Protein AF-A0A967Y3T4-F1 (afdb_monomer_lite)

Foldseek 3Di:
DPPQDQDPPVPAARVVVLVVVVVCLVPDDPPPCQVCLVVVLVVCVRHVVCVVSRPRPPPPPPDDD

Secondary structure (DSSP, 8-state):
---------TTS--HHHHHHHHHHHHHSPTTTTGGGGGGHHHHHHH-GGGGGT-TT---------

pLDDT: mean 71.35, std 14.41, range [40.78, 89.75]

Radius of gyration: 13.79 Å; chains: 1; bounding box: 36×32×30 Å

Sequence (65 aa):
MLMGGSAADDGVPYQPFVEMLDHLFAASAPGSLDHLVDGAVELTRLAPDLARHLPGVRVADEQTG

Structure (mmCIF, N/CA/C/O backbone):
data_AF-A0A967Y3T4-F1
#
_entry.id   AF-A0A967Y3T4-F1
#
loop_
_atom_site.group_PDB
_atom_site.id
_atom_site.type_symbol
_atom_site.label_atom_id
_atom_site.label_alt_id
_atom_site.label_comp_id
_atom_site.label_asym_id
_atom_site.label_entity_id
_atom_site.label_seq_id
_atom_site.pdbx_PDB_ins_code
_atom_site.Cartn_x
_atom_site.Cartn_y
_atom_site.Cartn_z
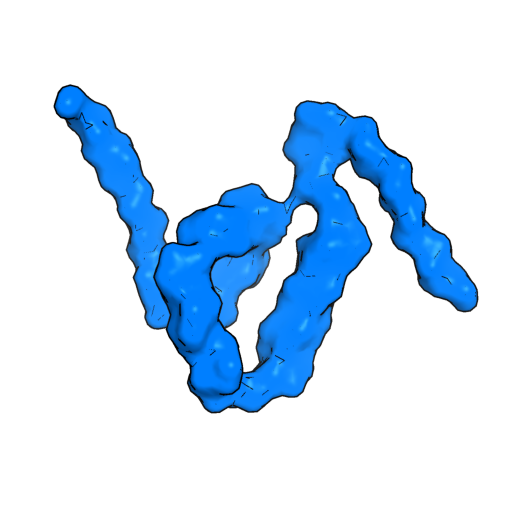_atom_site.occupancy
_atom_site.B_iso_or_equiv
_atom_site.auth_seq_id
_atom_site.auth_comp_id
_atom_site.auth_asym_id
_atom_site.auth_atom_id
_atom_site.pdbx_PDB_model_num
ATOM 1 N N . MET A 1 1 ? 18.191 16.492 -6.349 1.00 40.78 1 MET A N 1
ATOM 2 C CA . MET A 1 1 ? 18.120 16.419 -4.875 1.00 40.78 1 MET A CA 1
ATOM 3 C C . MET A 1 1 ? 16.646 16.310 -4.532 1.00 40.78 1 MET A C 1
ATOM 5 O O . MET A 1 1 ? 15.929 17.269 -4.779 1.00 40.78 1 MET A O 1
ATOM 9 N N . LEU A 1 2 ? 16.171 15.140 -4.105 1.00 47.38 2 LEU A N 1
ATOM 10 C CA . LEU A 1 2 ? 14.783 14.986 -3.671 1.00 47.38 2 LEU A CA 1
ATOM 11 C C . LEU A 1 2 ? 14.715 15.464 -2.214 1.00 47.38 2 LEU A C 1
ATOM 13 O O . LEU A 1 2 ? 15.115 14.740 -1.308 1.00 47.38 2 LEU A O 1
ATOM 17 N N . MET A 1 3 ? 14.333 16.727 -2.000 1.00 53.16 3 MET A N 1
ATOM 18 C CA . MET A 1 3 ? 14.010 17.223 -0.661 1.00 53.16 3 MET A CA 1
ATOM 19 C C . MET A 1 3 ? 12.615 16.708 -0.298 1.00 53.16 3 MET A C 1
ATOM 21 O O . MET A 1 3 ? 11.618 17.326 -0.660 1.00 53.16 3 MET A O 1
ATOM 25 N N . GLY A 1 4 ? 12.549 15.572 0.397 1.00 49.09 4 GLY A N 1
ATOM 26 C CA . GLY A 1 4 ? 11.340 15.156 1.100 1.00 49.09 4 GLY A CA 1
ATOM 27 C C . GLY A 1 4 ? 11.139 16.083 2.294 1.00 49.09 4 GLY A C 1
ATOM 28 O O . GLY A 1 4 ? 11.852 15.976 3.291 1.00 49.09 4 GLY A O 1
ATOM 29 N N . GLY A 1 5 ? 10.234 17.051 2.164 1.00 51.53 5 GLY A N 1
ATOM 30 C CA . GLY A 1 5 ? 9.856 17.930 3.263 1.00 51.53 5 GLY A CA 1
ATOM 31 C C . GLY A 1 5 ? 9.205 17.111 4.372 1.00 51.53 5 GLY A C 1
ATOM 32 O O . GLY A 1 5 ? 8.120 16.570 4.187 1.00 51.53 5 GLY A O 1
ATOM 33 N N . SER A 1 6 ? 9.868 17.019 5.525 1.00 52.88 6 SER A N 1
ATOM 34 C CA . SER A 1 6 ? 9.272 16.483 6.748 1.00 52.88 6 SER A CA 1
ATOM 35 C C . SER A 1 6 ? 8.366 17.548 7.359 1.00 52.88 6 SER A C 1
ATOM 37 O O . SER A 1 6 ? 8.756 18.268 8.276 1.00 52.88 6 SER A O 1
ATOM 39 N N . ALA A 1 7 ? 7.179 17.725 6.782 1.00 53.72 7 ALA A N 1
ATOM 40 C CA . ALA A 1 7 ? 6.098 18.402 7.475 1.00 53.72 7 ALA A CA 1
ATOM 41 C C . ALA A 1 7 ? 5.440 17.357 8.379 1.00 53.72 7 ALA A C 1
ATOM 43 O O . ALA A 1 7 ? 4.766 16.448 7.895 1.00 53.72 7 ALA A O 1
ATOM 44 N N . ALA A 1 8 ? 5.690 17.456 9.684 1.00 55.03 8 ALA A N 1
ATOM 45 C CA . ALA A 1 8 ? 4.843 16.823 10.684 1.00 55.03 8 ALA A CA 1
ATOM 46 C C . ALA A 1 8 ? 3.501 17.571 10.670 1.00 55.03 8 ALA A C 1
ATOM 48 O O . ALA A 1 8 ? 3.297 18.517 11.421 1.00 55.03 8 ALA A O 1
ATOM 49 N N . ASP A 1 9 ? 2.647 17.226 9.711 1.00 56.91 9 ASP A N 1
ATOM 50 C CA . ASP A 1 9 ? 1.247 17.625 9.705 1.00 56.91 9 ASP A CA 1
ATOM 51 C C . ASP A 1 9 ? 0.522 16.635 10.628 1.00 56.91 9 ASP A C 1
ATOM 53 O O . ASP A 1 9 ? 0.572 15.427 10.389 1.00 56.91 9 ASP A O 1
ATOM 57 N N . ASP A 1 10 ? -0.065 17.131 11.723 1.00 56.28 10 ASP A N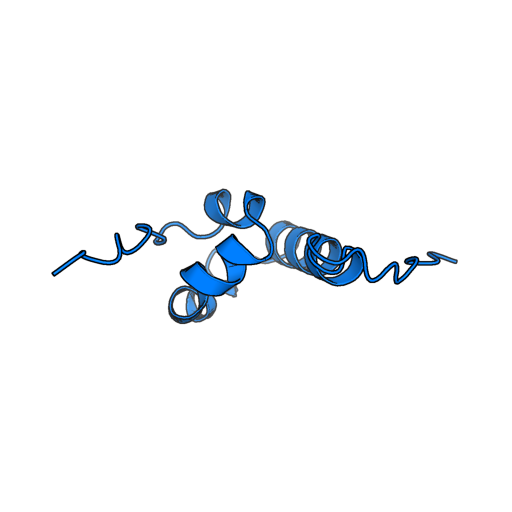 1
ATOM 58 C CA . ASP A 1 10 ? -0.550 16.391 12.912 1.00 56.28 10 ASP A CA 1
ATOM 59 C C . ASP A 1 10 ? -1.676 15.352 12.655 1.00 56.28 10 ASP A C 1
ATOM 61 O O . ASP A 1 10 ? -2.327 14.866 13.581 1.00 56.28 10 ASP A O 1
ATOM 65 N N . GLY A 1 11 ? -1.910 14.969 11.401 1.00 58.38 11 GLY A N 1
ATOM 66 C CA . GLY A 1 11 ? -2.821 13.895 11.009 1.00 58.38 11 GLY A CA 1
ATOM 67 C C . GLY A 1 11 ? -2.460 13.191 9.699 1.00 58.38 11 GLY A C 1
ATOM 68 O O . GLY A 1 11 ? -3.227 12.337 9.254 1.00 58.38 11 GLY A O 1
ATOM 69 N N . VAL A 1 12 ? -1.325 13.524 9.071 1.00 64.06 12 VAL A N 1
ATOM 70 C CA . VAL A 1 12 ? -0.919 12.946 7.784 1.00 64.06 12 VAL A CA 1
ATOM 71 C C . VAL A 1 12 ? 0.298 12.045 7.995 1.00 64.06 12 VAL A C 1
ATOM 73 O O . VAL A 1 12 ? 1.291 12.481 8.584 1.00 64.06 12 VAL A O 1
ATOM 76 N N . PRO A 1 13 ? 0.268 10.786 7.521 1.00 66.69 13 PRO A N 1
ATOM 77 C CA . PRO A 1 13 ? 1.428 9.914 7.605 1.00 66.69 13 PRO A CA 1
ATOM 78 C C . PRO A 1 13 ? 2.626 10.549 6.892 1.00 66.69 13 PRO A C 1
ATOM 80 O O . PRO A 1 13 ? 2.489 11.177 5.836 1.00 66.69 13 PRO A O 1
ATOM 83 N N . TYR A 1 14 ? 3.807 10.370 7.487 1.00 77.69 14 TYR A N 1
ATOM 84 C CA . TYR A 1 14 ? 5.071 10.912 6.996 1.00 77.69 14 TYR A CA 1
ATOM 85 C C . TYR A 1 14 ? 5.300 10.509 5.530 1.00 77.69 14 TYR A C 1
ATOM 87 O O . TYR A 1 14 ? 5.635 9.362 5.229 1.00 77.69 14 TYR A O 1
ATOM 95 N N . GLN A 1 15 ? 5.109 11.467 4.618 1.00 82.31 15 GLN A N 1
ATOM 96 C CA . GLN A 1 15 ? 5.042 11.224 3.172 1.00 82.31 15 GLN A CA 1
ATOM 97 C C . GLN A 1 15 ? 6.240 10.454 2.598 1.00 82.31 15 GLN A C 1
ATOM 99 O O . GLN A 1 15 ? 6.009 9.493 1.867 1.00 82.31 15 GLN A O 1
ATOM 104 N N . PRO A 1 16 ? 7.502 10.755 2.968 1.00 84.31 16 PRO A N 1
ATOM 105 C CA . PRO A 1 16 ? 8.648 10.019 2.432 1.00 84.31 16 PRO A CA 1
ATOM 106 C C . PRO A 1 16 ? 8.606 8.517 2.735 1.00 84.31 16 PRO A C 1
ATOM 108 O O . PRO A 1 16 ? 9.126 7.709 1.968 1.00 84.31 16 PRO A O 1
ATOM 111 N N . PHE A 1 17 ? 7.986 8.123 3.849 1.00 82.00 17 PHE A N 1
ATOM 112 C CA . PHE A 1 17 ? 7.817 6.715 4.190 1.00 82.00 17 PHE A CA 1
ATOM 113 C C . PHE A 1 17 ? 6.738 6.046 3.332 1.00 82.00 17 PHE A C 1
ATOM 115 O O . PHE A 1 17 ? 6.948 4.932 2.856 1.00 82.00 17 PHE A O 1
ATOM 122 N N . VAL A 1 18 ? 5.624 6.738 3.080 1.00 82.25 18 VAL A N 1
ATOM 123 C CA . VAL A 1 18 ? 4.551 6.262 2.190 1.00 82.25 18 VAL A CA 1
ATOM 124 C C . VAL A 1 18 ? 5.084 6.045 0.772 1.00 82.25 18 VAL A C 1
ATOM 126 O O . VAL A 1 18 ? 4.894 4.975 0.199 1.00 82.25 18 VAL A O 1
ATOM 129 N N . GLU A 1 19 ? 5.828 7.017 0.239 1.00 85.06 19 GLU A N 1
ATOM 130 C CA . GLU A 1 19 ? 6.450 6.928 -1.088 1.00 85.06 19 GLU A CA 1
ATOM 131 C C . GLU A 1 19 ? 7.447 5.766 -1.179 1.00 85.06 19 GLU A C 1
ATOM 133 O O . GLU A 1 19 ? 7.446 5.017 -2.158 1.00 85.06 19 GLU A O 1
ATOM 138 N N . MET A 1 20 ? 8.282 5.583 -0.148 1.00 88.31 20 MET A N 1
ATOM 139 C CA . MET A 1 20 ? 9.237 4.476 -0.077 1.00 88.31 20 MET A CA 1
ATOM 140 C C . MET A 1 20 ? 8.529 3.119 -0.114 1.00 88.31 20 MET A C 1
ATOM 142 O O . MET A 1 20 ? 8.991 2.214 -0.811 1.00 88.31 20 MET A O 1
ATOM 146 N N . LEU A 1 21 ? 7.429 2.968 0.628 1.00 84.62 21 LEU A N 1
ATOM 147 C CA . LEU A 1 21 ? 6.652 1.734 0.624 1.00 84.62 21 LEU A CA 1
ATOM 148 C C . LEU A 1 21 ? 6.050 1.473 -0.758 1.00 84.62 21 LEU A C 1
ATOM 150 O O . LEU A 1 21 ? 6.232 0.380 -1.285 1.00 84.62 21 LEU A O 1
ATOM 154 N N . ASP A 1 22 ? 5.428 2.465 -1.393 1.00 84.12 22 ASP A N 1
ATOM 155 C CA . ASP A 1 22 ? 4.887 2.298 -2.748 1.00 84.12 22 ASP A CA 1
ATOM 156 C C . ASP A 1 22 ? 5.974 1.853 -3.748 1.00 84.12 22 ASP A C 1
ATOM 158 O O . ASP A 1 22 ? 5.801 0.878 -4.484 1.00 84.12 22 ASP A O 1
ATOM 162 N N . HIS A 1 23 ? 7.160 2.471 -3.691 1.0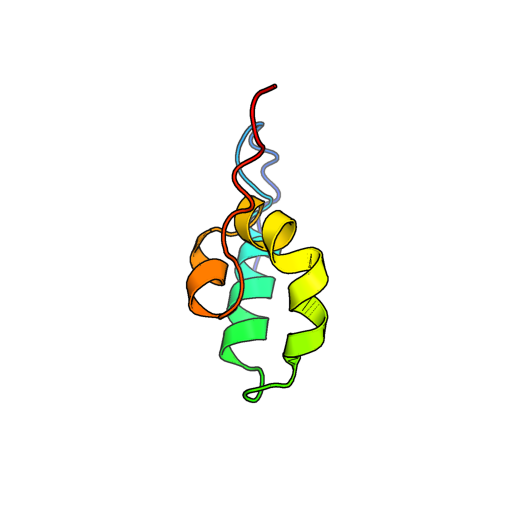0 88.00 23 HIS A N 1
ATOM 163 C CA . HIS A 1 23 ? 8.294 2.091 -4.541 1.00 88.00 23 HIS A CA 1
ATOM 164 C C . HIS A 1 23 ? 8.795 0.672 -4.253 1.00 88.00 23 HIS A C 1
ATOM 166 O O . HIS A 1 23 ? 9.101 -0.076 -5.184 1.00 88.00 23 HIS A O 1
ATOM 172 N N . LEU A 1 24 ? 8.877 0.285 -2.977 1.00 88.44 24 LEU A N 1
ATOM 173 C CA . LEU A 1 24 ? 9.294 -1.055 -2.573 1.00 88.44 24 LEU A CA 1
ATOM 174 C C . LEU A 1 24 ? 8.340 -2.114 -3.135 1.00 88.44 24 LEU A C 1
ATOM 176 O O . LEU A 1 24 ? 8.797 -3.097 -3.717 1.00 88.44 24 LEU A O 1
ATOM 180 N N . PHE A 1 25 ? 7.030 -1.912 -3.000 1.00 83.75 25 PHE A N 1
ATOM 181 C CA . PHE A 1 25 ? 6.027 -2.852 -3.500 1.00 83.75 25 PHE A CA 1
ATOM 182 C C . PHE A 1 25 ? 5.973 -2.893 -5.029 1.00 83.75 25 PHE A C 1
ATOM 184 O O . PHE A 1 25 ? 5.829 -3.975 -5.597 1.00 83.75 25 PHE A O 1
ATOM 191 N N . ALA A 1 26 ? 6.157 -1.755 -5.703 1.00 84.94 26 ALA A N 1
ATOM 192 C CA . ALA A 1 26 ? 6.222 -1.697 -7.161 1.00 84.94 26 ALA A CA 1
ATOM 193 C C . ALA A 1 26 ? 7.467 -2.401 -7.738 1.00 84.94 26 ALA A C 1
ATOM 195 O O . ALA A 1 26 ? 7.398 -2.975 -8.824 1.00 84.94 26 ALA A O 1
ATOM 196 N N . ALA A 1 27 ? 8.599 -2.364 -7.027 1.00 89.75 27 ALA A N 1
ATOM 197 C CA . ALA A 1 27 ? 9.864 -2.951 -7.474 1.00 89.75 27 ALA A CA 1
ATOM 198 C C . ALA A 1 27 ? 10.079 -4.410 -7.030 1.00 89.75 27 ALA A C 1
ATOM 200 O O . ALA A 1 27 ? 10.985 -5.078 -7.533 1.00 89.75 27 ALA A O 1
ATOM 201 N N . SER A 1 28 ? 9.289 -4.906 -6.077 1.00 86.88 28 SER A N 1
ATOM 202 C CA . SER A 1 28 ? 9.476 -6.243 -5.512 1.00 86.88 28 SER A CA 1
ATOM 203 C C . SER A 1 28 ? 8.935 -7.341 -6.423 1.00 86.88 28 SER A C 1
ATOM 205 O O . SER A 1 28 ? 7.896 -7.202 -7.067 1.00 86.88 28 SER A O 1
ATOM 207 N N . ALA A 1 29 ? 9.627 -8.481 -6.438 1.00 86.06 29 ALA A N 1
ATOM 208 C CA . ALA A 1 29 ? 9.124 -9.674 -7.105 1.00 86.06 29 ALA A CA 1
ATOM 209 C C . ALA A 1 29 ? 7.853 -10.197 -6.397 1.00 86.06 29 ALA A C 1
ATOM 211 O O . ALA A 1 29 ? 7.769 -10.119 -5.165 1.00 86.06 29 ALA A O 1
ATOM 212 N N . PRO A 1 30 ? 6.889 -10.780 -7.136 1.00 80.62 30 PRO A N 1
ATOM 213 C CA . PRO A 1 30 ? 5.718 -11.418 -6.539 1.00 80.62 30 PRO A CA 1
ATOM 214 C C . PRO A 1 30 ? 6.120 -12.441 -5.467 1.00 80.62 30 PRO A C 1
ATOM 216 O O . PRO A 1 30 ? 7.029 -13.240 -5.688 1.00 80.62 30 PRO A O 1
ATOM 219 N N . GLY A 1 31 ? 5.465 -12.410 -4.305 1.00 79.00 31 GLY A N 1
ATOM 220 C CA . GLY A 1 31 ? 5.746 -13.313 -3.180 1.00 79.00 31 GLY A CA 1
ATOM 221 C C . GLY A 1 31 ? 6.935 -12.915 -2.291 1.00 79.00 31 GLY A C 1
ATOM 222 O O . GLY A 1 31 ? 7.094 -13.440 -1.193 1.00 79.00 31 GLY A O 1
ATOM 223 N N . SER A 1 32 ? 7.772 -11.953 -2.703 1.00 84.88 32 SER A N 1
ATOM 224 C CA . SER A 1 32 ? 8.943 -11.528 -1.911 1.00 84.88 32 SER A CA 1
ATOM 225 C C . SER A 1 32 ? 8.571 -10.804 -0.610 1.00 84.88 32 SER A C 1
ATOM 227 O O . SER A 1 32 ? 9.399 -10.697 0.297 1.00 84.88 32 SER A O 1
ATOM 229 N N . LEU A 1 33 ? 7.350 -10.278 -0.525 1.00 83.38 33 LEU A N 1
ATOM 230 C CA . LEU A 1 33 ? 6.864 -9.461 0.587 1.00 83.38 33 LEU A CA 1
ATOM 231 C C . LEU A 1 33 ? 5.773 -10.161 1.409 1.00 83.38 33 LEU A C 1
ATOM 233 O O . LEU A 1 33 ? 5.167 -9.531 2.268 1.00 83.38 33 LEU A O 1
ATOM 237 N N . ASP A 1 34 ? 5.549 -11.462 1.209 1.00 80.81 34 ASP A N 1
ATOM 238 C CA . ASP A 1 34 ? 4.484 -12.210 1.899 1.00 80.81 34 ASP A CA 1
ATOM 239 C C . ASP A 1 34 ? 4.674 -12.249 3.426 1.00 80.81 34 ASP A C 1
ATOM 241 O O . ASP A 1 34 ? 3.714 -12.361 4.181 1.00 80.81 34 ASP A O 1
ATOM 245 N N . HIS A 1 35 ? 5.904 -12.072 3.908 1.00 80.75 35 HIS A N 1
ATOM 246 C CA . HIS A 1 35 ? 6.204 -11.944 5.336 1.00 80.75 35 HIS A CA 1
ATOM 247 C C . HIS A 1 35 ? 5.660 -10.647 5.966 1.00 80.75 35 HIS A C 1
ATOM 249 O O . HIS A 1 35 ? 5.590 -10.546 7.187 1.00 80.75 35 HIS A O 1
ATOM 255 N N . LEU A 1 36 ? 5.272 -9.649 5.161 1.00 79.88 36 LEU A N 1
ATOM 256 C CA . LEU A 1 36 ? 4.642 -8.416 5.645 1.00 79.88 36 LEU A CA 1
ATOM 257 C C . LEU A 1 36 ? 3.148 -8.592 5.946 1.00 79.88 36 LEU A C 1
ATOM 259 O O . LEU A 1 36 ? 2.542 -7.676 6.500 1.00 79.88 36 LEU A O 1
ATOM 263 N N . VAL A 1 37 ? 2.551 -9.746 5.619 1.00 76.44 37 VAL A N 1
ATOM 264 C CA . VAL A 1 37 ? 1.128 -10.038 5.868 1.00 76.44 37 VAL A CA 1
ATOM 265 C C . VAL A 1 37 ? 0.768 -9.897 7.352 1.00 76.44 37 VAL A C 1
ATOM 267 O O . VAL A 1 37 ? -0.279 -9.336 7.667 1.00 76.44 37 VAL A O 1
ATOM 270 N N . ASP A 1 38 ? 1.661 -10.294 8.262 1.00 79.00 38 ASP A N 1
ATOM 271 C CA . ASP A 1 38 ? 1.441 -10.181 9.712 1.00 79.00 38 ASP A CA 1
ATOM 272 C C . ASP A 1 38 ? 1.344 -8.719 10.191 1.00 79.00 38 ASP A C 1
ATOM 274 O O . ASP A 1 38 ? 0.648 -8.417 11.158 1.00 79.00 38 ASP A O 1
ATOM 278 N N . GLY A 1 39 ? 2.013 -7.793 9.495 1.00 79.62 39 GLY A N 1
ATOM 279 C CA . GLY A 1 39 ? 1.977 -6.351 9.761 1.00 79.62 39 GLY A CA 1
ATOM 280 C C . GLY A 1 39 ? 1.055 -5.575 8.822 1.00 79.62 39 GLY A C 1
ATOM 281 O O . GLY A 1 39 ? 1.045 -4.343 8.843 1.00 79.62 39 GLY A O 1
ATOM 282 N N . ALA A 1 40 ? 0.300 -6.269 7.971 1.00 81.12 40 ALA A N 1
ATOM 283 C CA . ALA A 1 40 ? -0.360 -5.647 6.837 1.00 81.12 40 ALA A CA 1
ATOM 284 C C . ALA A 1 40 ? -1.435 -4.636 7.248 1.00 81.12 40 ALA A C 1
ATOM 286 O O . ALA A 1 40 ? -1.557 -3.611 6.588 1.00 81.12 40 ALA A O 1
ATOM 287 N N . VAL A 1 41 ? -2.137 -4.866 8.366 1.00 81.19 41 VAL A N 1
ATOM 288 C CA . VAL A 1 41 ? -3.130 -3.929 8.925 1.00 81.19 41 VAL A CA 1
ATOM 289 C C . VAL A 1 41 ? -2.494 -2.575 9.248 1.00 81.19 41 VAL A C 1
ATOM 291 O O . VAL A 1 41 ? -2.980 -1.544 8.782 1.00 81.19 41 VAL A O 1
ATOM 294 N N . GLU A 1 42 ? -1.378 -2.575 9.979 1.00 82.00 42 GLU A N 1
ATOM 295 C CA . GLU A 1 42 ? -0.659 -1.351 10.352 1.00 82.00 42 GLU A CA 1
ATOM 296 C C . GLU A 1 42 ? -0.046 -0.659 9.131 1.00 82.00 42 GLU A C 1
ATOM 298 O O . GLU A 1 42 ? -0.115 0.563 9.000 1.00 82.00 42 GLU A O 1
ATOM 303 N N . LEU A 1 43 ? 0.471 -1.435 8.175 1.00 82.25 43 LEU A N 1
ATOM 304 C CA . LEU A 1 43 ? 0.964 -0.889 6.911 1.00 82.25 43 LEU A CA 1
ATOM 305 C C . LEU A 1 43 ? -0.156 -0.215 6.104 1.00 82.25 43 LEU A C 1
ATOM 307 O O . LEU A 1 43 ? 0.051 0.888 5.603 1.00 82.25 43 LEU A O 1
ATOM 311 N N . THR A 1 44 ? -1.359 -0.799 6.034 1.00 81.38 44 THR A N 1
ATOM 312 C CA . THR A 1 44 ? -2.516 -0.148 5.390 1.00 81.38 44 THR A CA 1
ATOM 313 C C . THR A 1 44 ? -3.040 1.073 6.143 1.00 81.38 44 THR A C 1
ATOM 315 O O . THR A 1 44 ? -3.560 1.981 5.500 1.00 81.38 44 THR A O 1
ATOM 318 N N . ARG A 1 45 ? -2.892 1.148 7.475 1.00 80.44 45 ARG A N 1
ATOM 319 C CA . ARG A 1 45 ? -3.218 2.364 8.249 1.00 80.44 45 ARG A CA 1
ATOM 320 C C . ARG A 1 45 ? -2.290 3.526 7.886 1.00 80.44 45 ARG A C 1
ATOM 322 O O . ARG A 1 45 ? -2.738 4.666 7.824 1.00 80.44 45 ARG A O 1
ATOM 329 N N . LEU A 1 46 ? -1.015 3.234 7.629 1.00 77.69 46 LEU A N 1
ATOM 330 C CA . LEU A 1 46 ? -0.006 4.230 7.254 1.00 77.69 46 LEU A CA 1
ATOM 331 C C . LEU A 1 46 ? -0.056 4.604 5.766 1.00 77.69 46 LEU A C 1
ATOM 333 O O . LEU A 1 46 ? 0.222 5.748 5.414 1.00 77.69 46 LEU A O 1
ATOM 337 N N . ALA A 1 47 ? -0.399 3.652 4.900 1.00 79.19 47 ALA A N 1
ATOM 338 C CA . ALA A 1 47 ? -0.463 3.832 3.455 1.00 79.19 47 ALA A CA 1
ATOM 339 C C . ALA A 1 47 ? -1.619 2.990 2.873 1.00 79.19 47 ALA A C 1
ATOM 341 O O . ALA A 1 47 ? -1.423 1.826 2.517 1.00 79.19 47 ALA A O 1
ATOM 342 N N . PRO A 1 48 ? -2.832 3.564 2.761 1.00 77.50 48 PRO A N 1
ATOM 343 C CA . PRO A 1 48 ? -4.038 2.847 2.331 1.00 77.50 48 PRO A CA 1
ATOM 344 C C . PRO A 1 48 ? -3.904 2.169 0.964 1.00 77.50 48 PRO A C 1
ATOM 346 O O . PRO A 1 48 ? -4.445 1.083 0.746 1.00 77.50 48 PRO A O 1
ATOM 349 N N . ASP A 1 49 ? -3.128 2.771 0.061 1.00 76.94 49 ASP A N 1
ATOM 350 C CA . ASP A 1 49 ? -2.891 2.256 -1.288 1.00 76.94 49 ASP A CA 1
ATOM 351 C C . ASP A 1 49 ? -2.163 0.898 -1.297 1.00 76.94 49 ASP A C 1
ATOM 353 O O . ASP A 1 49 ? -2.286 0.140 -2.262 1.00 76.94 49 ASP A O 1
ATOM 357 N N . LEU A 1 50 ? -1.485 0.520 -0.202 1.00 77.88 50 LEU A N 1
ATOM 358 C CA . LEU A 1 50 ? -0.835 -0.789 -0.051 1.00 77.88 50 LEU A CA 1
ATOM 359 C C . LEU A 1 50 ? -1.812 -1.960 -0.006 1.00 77.88 50 LEU A C 1
ATOM 361 O O . LEU A 1 50 ? -1.414 -3.088 -0.304 1.00 77.88 50 LEU A O 1
ATOM 365 N N . ALA A 1 51 ? -3.089 -1.720 0.307 1.00 79.00 51 ALA A N 1
ATOM 366 C CA . ALA A 1 51 ? -4.103 -2.772 0.358 1.00 79.00 51 ALA A CA 1
ATOM 367 C C . ALA A 1 51 ? -4.184 -3.559 -0.962 1.00 79.00 51 ALA A C 1
ATOM 369 O O . ALA A 1 51 ? -4.427 -4.765 -0.960 1.00 79.00 51 ALA A O 1
ATOM 370 N N . ARG A 1 52 ? -3.912 -2.902 -2.099 1.00 78.50 52 ARG A N 1
ATOM 371 C CA . ARG A 1 52 ? -3.922 -3.534 -3.428 1.00 78.50 52 ARG A CA 1
ATOM 372 C C . ARG A 1 52 ? -2.774 -4.527 -3.646 1.00 78.50 52 ARG A C 1
ATOM 374 O O . ARG A 1 52 ? -2.855 -5.357 -4.547 1.00 78.50 52 ARG A O 1
ATOM 381 N N . HIS A 1 53 ? -1.709 -4.419 -2.854 1.00 76.94 53 HIS A N 1
ATOM 382 C CA . HIS A 1 53 ? -0.504 -5.239 -2.956 1.00 76.94 53 HIS A CA 1
ATOM 383 C C . HIS A 1 53 ? -0.436 -6.354 -1.908 1.00 76.94 53 HIS A C 1
ATO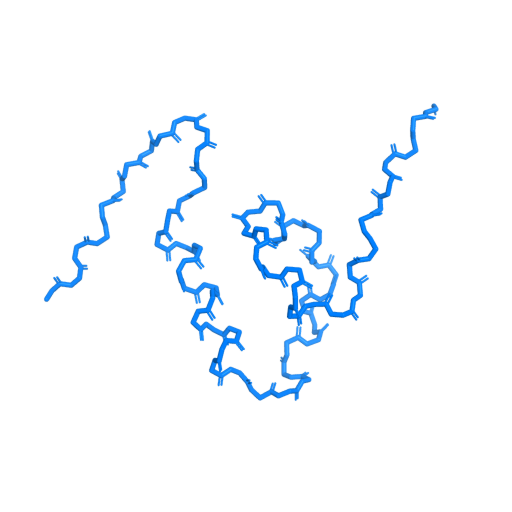M 385 O O . HIS A 1 53 ? 0.397 -7.248 -2.036 1.00 76.94 53 HIS A O 1
ATOM 391 N N . LEU A 1 54 ? -1.304 -6.317 -0.894 1.00 74.50 54 LEU A N 1
ATOM 392 C CA . LEU A 1 54 ? -1.337 -7.269 0.216 1.00 74.50 54 LEU A CA 1
ATOM 393 C C . LEU A 1 54 ? -2.627 -8.105 0.146 1.00 74.50 54 LEU A C 1
ATOM 395 O O . LEU A 1 54 ? -3.593 -7.814 0.862 1.00 74.50 54 LEU A O 1
ATOM 399 N N . PRO A 1 55 ? -2.676 -9.143 -0.718 1.00 65.31 55 PRO A N 1
ATOM 400 C CA . PRO A 1 55 ? -3.834 -10.020 -0.870 1.00 65.31 55 PRO A CA 1
ATOM 401 C C . PRO A 1 55 ? -3.990 -10.895 0.381 1.00 65.31 55 PRO A C 1
ATOM 403 O O . PRO A 1 55 ? -3.553 -12.037 0.436 1.00 65.31 55 PRO A O 1
ATOM 406 N N . GLY A 1 56 ? -4.582 -10.332 1.427 1.00 61.59 56 GLY A N 1
ATOM 407 C CA . GLY A 1 56 ? -4.652 -10.972 2.739 1.00 61.59 56 GLY A CA 1
ATOM 408 C C . GLY A 1 56 ? -5.144 -10.051 3.846 1.00 61.59 56 GLY A C 1
ATOM 409 O O . GLY A 1 56 ? -5.635 -10.548 4.857 1.00 61.59 56 GLY A O 1
ATOM 410 N N . VAL A 1 57 ? -5.115 -8.727 3.634 1.00 58.94 57 VAL A N 1
ATOM 411 C CA . VAL A 1 57 ? -5.773 -7.765 4.526 1.00 58.94 57 VAL A CA 1
ATOM 412 C C . VAL A 1 57 ? -7.283 -7.909 4.376 1.00 58.94 57 VAL A C 1
ATOM 414 O O . VAL A 1 57 ? -7.954 -7.178 3.651 1.00 58.94 57 VAL A O 1
ATOM 417 N N . ARG A 1 58 ? -7.855 -8.872 5.092 1.00 55.50 58 ARG A N 1
ATOM 418 C CA . ARG A 1 58 ? -9.174 -8.650 5.663 1.00 55.50 58 ARG A CA 1
ATOM 419 C C . ARG A 1 58 ? -8.912 -7.675 6.787 1.00 55.50 58 ARG A C 1
ATOM 421 O O . ARG A 1 58 ? -8.235 -8.053 7.737 1.00 55.50 58 ARG A O 1
ATOM 428 N N . VAL A 1 59 ? -9.360 -6.428 6.631 1.00 56.44 59 VAL A N 1
ATOM 429 C CA . VAL A 1 59 ? -9.467 -5.497 7.758 1.00 56.44 59 VAL A CA 1
ATOM 430 C C . VAL A 1 59 ? -10.107 -6.320 8.863 1.00 56.44 59 VAL A C 1
ATOM 432 O O . VAL A 1 59 ? -11.237 -6.784 8.698 1.00 56.44 59 VAL A O 1
ATOM 435 N N . ALA A 1 60 ? -9.323 -6.659 9.886 1.00 52.25 60 ALA A N 1
ATOM 436 C CA . ALA A 1 60 ? -9.861 -7.304 11.058 1.00 52.25 60 ALA A CA 1
ATOM 437 C C . ALA A 1 60 ? -10.800 -6.250 11.620 1.00 52.25 60 ALA A C 1
ATOM 439 O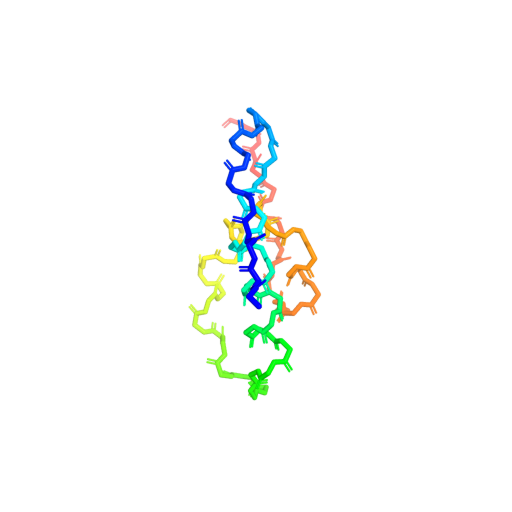 O . ALA A 1 60 ? -10.353 -5.239 12.154 1.00 52.25 60 ALA A O 1
ATOM 440 N N . ASP A 1 61 ? -12.085 -6.429 11.330 1.00 47.16 61 ASP A N 1
ATOM 441 C CA . ASP A 1 61 ? -13.155 -5.680 11.947 1.00 47.16 61 ASP A CA 1
ATOM 442 C C . ASP A 1 61 ? -12.941 -5.884 13.442 1.00 47.16 61 ASP A C 1
ATOM 444 O O . ASP A 1 61 ? -13.045 -7.004 13.956 1.00 47.16 61 ASP A O 1
ATOM 448 N N . GLU A 1 62 ? -12.469 -4.829 14.097 1.00 50.53 62 GLU A N 1
ATOM 449 C CA . GLU A 1 62 ? -12.266 -4.794 15.531 1.00 50.53 62 GLU A CA 1
ATOM 450 C C . GLU A 1 62 ? -13.665 -4.885 16.131 1.00 50.53 62 GLU A C 1
ATOM 452 O O . GLU A 1 62 ? -14.376 -3.891 16.283 1.00 50.53 62 GLU A O 1
ATOM 457 N N . GLN A 1 63 ? -14.075 -6.133 16.369 1.00 45.50 63 GLN A N 1
ATOM 458 C CA . GLN A 1 63 ? -15.277 -6.535 17.070 1.00 45.50 63 GLN A CA 1
ATOM 459 C C . GLN A 1 63 ? -15.449 -5.637 18.293 1.00 45.50 63 GLN A C 1
ATOM 461 O O . GLN A 1 63 ? -14.735 -5.744 19.286 1.00 45.50 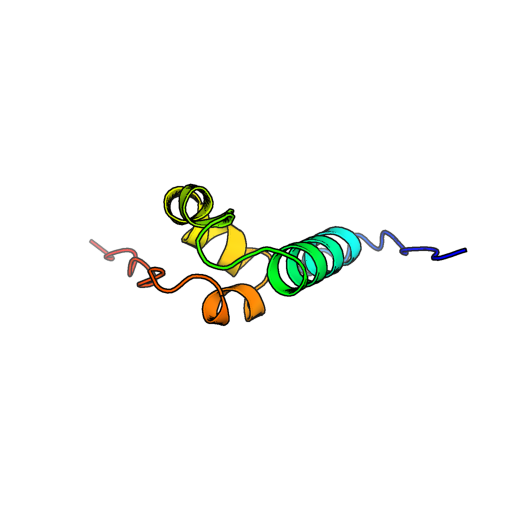63 GLN A O 1
ATOM 466 N N . THR A 1 64 ? -16.415 -4.734 18.186 1.00 46.09 64 THR A N 1
ATOM 467 C CA . THR A 1 64 ? -17.007 -4.041 19.321 1.00 46.09 64 THR A CA 1
ATOM 468 C C . THR A 1 64 ? -17.680 -5.095 20.199 1.00 46.09 64 THR A C 1
ATOM 470 O O . THR A 1 64 ? -18.587 -5.787 19.730 1.00 46.09 64 THR A O 1
ATOM 473 N N . GLY A 1 65 ? -17.248 -5.218 21.455 1.00 43.16 65 GLY A N 1
ATOM 474 C CA . GLY A 1 65 ? -17.883 -6.077 22.457 1.00 43.16 65 GLY A CA 1
ATOM 475 C C . GLY A 1 65 ? -17.148 -6.089 23.782 1.00 43.16 65 GLY A C 1
ATOM 476 O O . GLY A 1 65 ? -16.318 -7.004 23.961 1.00 43.16 65 GLY A O 1
#